Protein AF-A0A847DVQ4-F1 (afdb_monomer_lite)

Radius of gyration: 16.69 Å; chains: 1; bounding box: 35×44×38 Å

Sequence (111 aa):
KFPTMLLGHVGDGNFHAVLLIDPQDPAEVEEAERLNREIVRLALSVDGTCTGEHGIGLHKVDFLEEEAGDDALDLMRRIKRALDPDNILNPGKIFRLDPGTASIDSFAGRS

Secondary structure (DSSP, 8-state):
---EEEEEETTTTEEEEEE---TT-HHHHHHHHHHHHHHHHHHHHTT--S-SSS--TGGGHHHHHHHHHHHHHHHHHHHHHHH-TT--SSTTSSS-SSTTS--GGGSTT--

Foldseek 3Di:
DFDKDKDADVVVPGIDIDTDDDPVDVVSVVVVLVVLVVVQVVLVVVVHHPDDPDACFQSRQVVCCVNQDDVSVVVVLVVCCVVCVVCPPDACGNYHSDVPDDDPPVPPPDD

pLDDT: mean 79.89, std 16.68, range [32.56, 96.75]

Structure (mmCIF, N/CA/C/O backbone):
data_AF-A0A847DVQ4-F1
#
_entry.id   AF-A0A847DVQ4-F1
#
loop_
_atom_site.group_PDB
_atom_site.id
_atom_site.type_symbol
_atom_site.label_atom_id
_atom_site.label_alt_id
_atom_site.label_comp_id
_atom_site.label_asym_id
_atom_site.label_entity_id
_atom_site.label_seq_id
_atom_site.pdbx_PDB_ins_code
_atom_site.Cartn_x
_atom_site.Cartn_y
_atom_site.Cartn_z
_atom_site.occupancy
_atom_site.B_iso_or_equiv
_atom_site.auth_seq_id
_atom_site.auth_comp_id
_atom_site.auth_asym_id
_atom_site.auth_atom_id
_atom_site.pdbx_PDB_model_num
ATOM 1 N N . LYS A 1 1 ? 16.291 5.278 -18.210 1.00 72.12 1 LYS A N 1
ATOM 2 C CA . LYS A 1 1 ? 16.115 3.799 -18.214 1.00 72.12 1 LYS A CA 1
ATOM 3 C C . LYS A 1 1 ? 17.030 3.272 -17.131 1.00 72.12 1 LYS A C 1
ATOM 5 O O . LYS A 1 1 ? 18.237 3.283 -17.340 1.00 72.12 1 LYS A O 1
ATOM 10 N N . PHE A 1 2 ? 16.458 2.866 -16.009 1.00 92.12 2 PHE A N 1
ATOM 11 C CA . PHE A 1 2 ? 17.194 2.415 -14.836 1.00 92.12 2 PHE A CA 1
ATOM 12 C C . PHE A 1 2 ? 17.243 0.879 -14.749 1.00 92.12 2 PHE A C 1
ATOM 14 O O . PHE A 1 2 ? 16.416 0.201 -15.373 1.00 92.12 2 PHE A O 1
ATOM 21 N N . PRO A 1 3 ? 18.205 0.306 -14.006 1.00 93.94 3 PRO A N 1
ATOM 22 C CA . PRO A 1 3 ? 18.256 -1.128 -13.751 1.00 93.94 3 PRO A CA 1
ATOM 23 C C . PRO A 1 3 ? 17.027 -1.623 -12.979 1.00 93.94 3 PRO A C 1
ATOM 25 O O . PRO A 1 3 ? 16.530 -0.963 -12.066 1.00 93.94 3 PRO A O 1
ATOM 28 N N . THR A 1 4 ? 16.564 -2.824 -13.321 1.00 92.25 4 THR A N 1
ATOM 29 C CA . THR A 1 4 ? 15.471 -3.508 -12.620 1.00 92.25 4 THR A CA 1
ATOM 30 C C . THR A 1 4 ? 15.856 -4.955 -12.329 1.00 92.25 4 THR A C 1
ATOM 32 O O . THR A 1 4 ? 16.657 -5.550 -13.053 1.00 92.25 4 THR A O 1
ATOM 35 N N . MET A 1 5 ? 15.310 -5.517 -11.253 1.00 91.94 5 MET A N 1
ATOM 36 C CA . MET A 1 5 ? 15.510 -6.912 -10.862 1.00 91.94 5 MET A CA 1
ATOM 37 C C . MET A 1 5 ? 14.173 -7.525 -10.450 1.00 91.94 5 MET A C 1
ATOM 39 O O . MET A 1 5 ? 13.382 -6.879 -9.769 1.00 91.94 5 MET A O 1
ATOM 43 N N . LEU A 1 6 ? 13.932 -8.774 -10.844 1.00 89.00 6 LEU A N 1
ATOM 44 C CA . LEU A 1 6 ? 12.790 -9.563 -10.393 1.00 89.00 6 LEU A CA 1
ATOM 45 C C . LEU A 1 6 ? 13.320 -10.787 -9.652 1.00 89.00 6 LEU A C 1
ATOM 47 O O . LEU A 1 6 ? 14.085 -11.571 -10.215 1.00 89.00 6 LEU A O 1
ATOM 51 N N . LEU A 1 7 ? 12.919 -10.937 -8.396 1.00 87.81 7 LEU A N 1
ATOM 52 C CA . LEU A 1 7 ? 13.194 -12.113 -7.577 1.00 87.81 7 LEU A CA 1
ATOM 53 C C . LEU A 1 7 ? 11.864 -12.687 -7.108 1.00 87.81 7 LEU A C 1
ATOM 55 O O . LEU A 1 7 ? 10.865 -11.981 -7.089 1.00 87.81 7 LEU A O 1
ATOM 59 N N . GLY A 1 8 ? 11.817 -13.951 -6.723 1.00 83.06 8 GLY A N 1
ATOM 60 C CA . GLY A 1 8 ? 10.582 -14.510 -6.197 1.00 83.06 8 GLY A CA 1
ATOM 61 C C . GLY A 1 8 ? 10.754 -15.913 -5.662 1.00 83.06 8 GLY A C 1
ATOM 62 O O . GLY A 1 8 ? 11.632 -16.664 -6.096 1.00 83.06 8 GLY A O 1
ATOM 63 N N . HIS A 1 9 ? 9.881 -16.263 -4.734 1.00 82.88 9 HIS A N 1
ATOM 64 C CA . HIS A 1 9 ? 9.685 -17.621 -4.273 1.00 82.88 9 HIS A CA 1
ATOM 65 C C . HIS A 1 9 ? 8.685 -18.285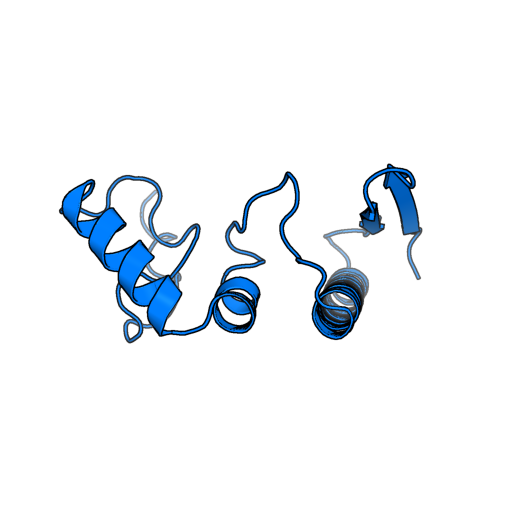 -5.225 1.00 82.88 9 HIS A C 1
ATOM 67 O O . HIS A 1 9 ? 7.474 -18.263 -5.045 1.00 82.88 9 HIS A O 1
ATOM 73 N N . VAL A 1 10 ? 9.198 -18.879 -6.305 1.00 76.19 10 VAL A N 1
ATOM 74 C CA . VAL A 1 10 ? 8.349 -19.455 -7.369 1.00 76.19 10 VAL A CA 1
ATOM 75 C C . VAL A 1 10 ? 7.385 -20.526 -6.832 1.00 76.19 10 VAL A C 1
ATOM 77 O O . VAL A 1 10 ? 6.313 -20.722 -7.395 1.00 76.19 10 VAL A O 1
ATOM 80 N N . GLY A 1 11 ? 7.749 -21.207 -5.740 1.00 75.50 11 GLY A N 1
ATOM 81 C CA . GLY A 1 11 ? 6.953 -22.282 -5.144 1.00 75.50 11 GLY A CA 1
ATOM 82 C C . GLY A 1 11 ? 5.665 -21.840 -4.441 1.00 75.50 11 GLY A C 1
ATOM 83 O O . GLY A 1 11 ? 4.761 -22.661 -4.320 1.00 75.50 11 GLY A O 1
ATOM 84 N N . ASP A 1 12 ? 5.562 -20.584 -4.002 1.00 79.56 12 ASP A N 1
ATOM 85 C CA . ASP A 1 12 ? 4.375 -20.045 -3.318 1.00 79.56 12 ASP A CA 1
ATOM 86 C C . ASP A 1 12 ? 3.738 -18.850 -4.053 1.00 79.56 12 ASP A C 1
ATOM 88 O O . ASP A 1 12 ? 2.734 -18.305 -3.597 1.00 79.56 12 ASP A O 1
ATOM 92 N N . GLY A 1 13 ? 4.272 -18.486 -5.224 1.00 74.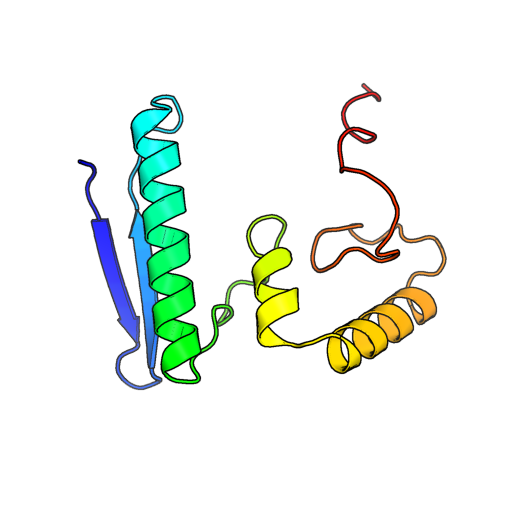75 13 GLY A N 1
ATOM 93 C CA . GLY A 1 13 ? 3.722 -17.435 -6.080 1.00 74.75 13 GLY A CA 1
ATOM 94 C C . GLY A 1 13 ? 4.099 -16.014 -5.659 1.00 74.75 13 GLY A C 1
ATOM 95 O O . GLY A 1 13 ? 3.514 -15.061 -6.173 1.00 74.75 13 GLY A O 1
ATOM 96 N N . ASN A 1 14 ? 5.070 -15.845 -4.756 1.00 79.56 14 ASN A N 1
ATOM 97 C CA . ASN A 1 14 ? 5.503 -14.532 -4.293 1.00 79.56 14 ASN A CA 1
ATOM 98 C C . ASN A 1 14 ? 6.645 -13.958 -5.154 1.00 79.56 14 ASN A C 1
ATOM 100 O O . ASN A 1 14 ? 7.707 -14.570 -5.283 1.00 79.56 14 ASN A O 1
ATOM 104 N N . PHE A 1 15 ? 6.450 -12.761 -5.718 1.00 84.38 15 PHE A N 1
ATOM 105 C CA . PHE A 1 15 ? 7.450 -12.061 -6.530 1.00 84.38 15 PHE A CA 1
ATOM 106 C C . PHE A 1 15 ? 7.754 -10.656 -5.991 1.00 84.38 15 PHE A C 1
ATOM 108 O O . PHE A 1 15 ? 6.863 -9.892 -5.629 1.00 84.38 15 PHE A O 1
ATOM 115 N N . HIS A 1 16 ? 9.032 -10.293 -6.027 1.00 86.75 16 HIS A N 1
ATOM 116 C CA . HIS A 1 16 ? 9.598 -9.008 -5.645 1.00 86.75 16 HIS A CA 1
ATOM 117 C C . HIS A 1 16 ? 10.223 -8.325 -6.867 1.00 86.75 16 HIS A C 1
ATOM 119 O O . HIS A 1 16 ? 11.262 -8.757 -7.375 1.00 86.75 16 HIS A O 1
ATOM 125 N N . ALA A 1 17 ? 9.610 -7.231 -7.319 1.00 89.00 17 ALA A N 1
ATOM 126 C CA . ALA A 1 17 ? 10.179 -6.341 -8.326 1.00 89.00 17 ALA A CA 1
ATOM 127 C C . ALA A 1 17 ? 10.950 -5.198 -7.647 1.00 89.00 17 ALA A C 1
ATOM 129 O O . ALA A 1 17 ? 10.400 -4.479 -6.815 1.00 89.00 17 ALA A O 1
ATOM 130 N N . VAL A 1 18 ? 12.219 -5.021 -8.012 1.00 90.38 18 VAL A N 1
ATOM 131 C CA . VAL A 1 18 ? 13.098 -3.963 -7.499 1.00 90.38 18 VAL A CA 1
ATOM 132 C C . VAL A 1 18 ? 13.443 -3.008 -8.637 1.00 90.38 18 VAL A C 1
ATOM 134 O O . VAL A 1 18 ? 13.992 -3.425 -9.659 1.00 90.38 18 VAL A O 1
ATOM 137 N N . LEU A 1 19 ? 13.135 -1.723 -8.448 1.00 92.31 19 LEU A N 1
ATOM 138 C CA . LEU A 1 19 ? 13.448 -0.634 -9.376 1.00 92.31 19 LEU A CA 1
ATOM 139 C C . LEU A 1 19 ? 14.576 0.211 -8.766 1.00 92.31 19 LEU A C 1
ATOM 141 O O . LEU A 1 19 ? 14.394 0.788 -7.696 1.00 92.31 19 LEU A O 1
ATOM 145 N N . LEU A 1 20 ? 15.750 0.252 -9.405 1.00 94.19 20 LEU A N 1
ATOM 146 C CA . LEU A 1 20 ? 16.914 0.982 -8.889 1.00 94.19 20 LEU A CA 1
ATOM 147 C C . LEU A 1 20 ? 17.008 2.361 -9.545 1.00 94.19 20 LEU A C 1
ATOM 149 O O . LEU A 1 20 ? 17.727 2.516 -10.528 1.00 94.19 20 LEU A O 1
ATOM 153 N N . ILE A 1 21 ? 16.286 3.338 -8.999 1.00 95.19 21 ILE A N 1
ATOM 154 C CA . ILE A 1 21 ? 16.255 4.715 -9.513 1.00 95.19 21 ILE A CA 1
ATOM 155 C C . ILE A 1 21 ? 17.221 5.652 -8.788 1.00 95.19 21 ILE A C 1
ATOM 157 O O . ILE A 1 21 ? 17.533 5.437 -7.613 1.00 95.19 21 ILE A O 1
ATOM 161 N N . ASP A 1 22 ? 17.619 6.732 -9.460 1.00 94.81 22 ASP A N 1
ATOM 162 C CA . ASP A 1 22 ? 18.125 7.930 -8.790 1.00 94.81 22 ASP A CA 1
ATOM 163 C C . ASP A 1 22 ? 16.942 8.759 -8.242 1.00 94.81 22 ASP A C 1
ATOM 165 O O . ASP A 1 22 ? 16.160 9.308 -9.020 1.00 94.81 22 ASP A O 1
ATOM 169 N N . PRO A 1 23 ? 16.782 8.899 -6.910 1.00 91.81 23 PRO A N 1
ATOM 170 C CA . PRO A 1 23 ? 15.690 9.683 -6.331 1.00 91.81 23 PRO A CA 1
ATOM 171 C C . PRO A 1 23 ? 15.812 11.192 -6.593 1.00 91.81 23 PRO A C 1
ATOM 173 O O . PRO A 1 23 ? 14.884 11.933 -6.273 1.00 91.81 23 PRO A O 1
ATOM 176 N N . GLN A 1 24 ? 16.952 11.672 -7.101 1.00 96.25 24 GLN A N 1
ATOM 177 C CA . GLN A 1 24 ? 17.145 13.069 -7.490 1.00 96.25 24 GLN A CA 1
ATOM 178 C C . GLN A 1 24 ? 16.801 13.335 -8.961 1.00 96.25 24 GLN A C 1
ATOM 180 O O . GLN A 1 24 ? 16.808 14.497 -9.365 1.00 96.25 24 GLN A O 1
ATOM 185 N N . ASP A 1 25 ? 16.478 12.303 -9.749 1.00 96.75 25 ASP A N 1
ATOM 186 C CA . ASP A 1 25 ? 16.001 12.442 -11.125 1.00 96.75 25 ASP A CA 1
ATOM 187 C C . ASP A 1 25 ? 14.463 12.310 -11.169 1.00 96.75 25 ASP A C 1
ATOM 189 O O . ASP A 1 25 ? 13.926 11.202 -11.054 1.00 96.75 25 ASP A O 1
ATOM 193 N N . PRO A 1 26 ? 13.716 13.417 -11.364 1.00 94.56 26 PRO A N 1
ATOM 194 C CA . PRO A 1 26 ? 12.255 13.381 -11.407 1.00 94.56 26 PRO A CA 1
ATOM 195 C C . PRO A 1 26 ? 11.691 12.472 -12.505 1.00 94.56 26 PRO A C 1
ATOM 197 O O . PRO A 1 26 ? 10.608 11.916 -12.330 1.00 94.56 26 PRO A O 1
ATOM 200 N N . ALA A 1 27 ? 12.408 12.302 -13.621 1.00 96.12 27 ALA A N 1
ATOM 201 C CA . ALA A 1 27 ? 11.950 11.461 -14.720 1.00 96.12 27 ALA A CA 1
ATOM 202 C C . ALA A 1 27 ? 12.054 9.969 -14.371 1.00 96.12 27 ALA A C 1
ATOM 204 O O . ALA A 1 27 ? 11.194 9.181 -14.768 1.00 96.12 27 ALA A O 1
ATOM 205 N N . GLU A 1 28 ? 13.077 9.567 -13.609 1.00 96.25 28 GLU A N 1
ATOM 206 C CA . GLU A 1 28 ? 13.179 8.187 -13.125 1.00 96.25 28 GLU A CA 1
ATOM 207 C C . GLU A 1 28 ? 12.132 7.880 -12.055 1.00 96.25 28 GLU A C 1
ATOM 209 O O . GLU A 1 28 ? 11.539 6.802 -12.084 1.00 96.25 28 GLU A O 1
ATOM 214 N N . VAL A 1 29 ? 11.850 8.837 -11.164 1.00 94.50 29 VAL A N 1
ATOM 215 C CA . VAL A 1 29 ? 10.779 8.716 -10.163 1.00 94.50 29 VAL A CA 1
ATOM 216 C C . VAL A 1 29 ? 9.416 8.541 -10.836 1.00 94.50 29 VAL A C 1
ATOM 218 O O . VAL A 1 29 ? 8.685 7.607 -10.505 1.00 94.50 29 VAL A O 1
ATOM 221 N N . GLU A 1 30 ? 9.076 9.392 -11.807 1.00 94.12 30 GLU A N 1
ATOM 222 C CA . GLU A 1 30 ? 7.795 9.308 -12.520 1.00 94.12 30 GLU A CA 1
ATOM 223 C C . GLU A 1 30 ? 7.634 7.968 -13.254 1.00 94.12 30 GLU A C 1
ATOM 225 O O . GLU A 1 30 ? 6.579 7.328 -13.183 1.00 94.12 30 GLU A O 1
ATOM 230 N N . GLU A 1 31 ? 8.695 7.505 -13.915 1.00 94.62 31 GLU A N 1
ATOM 231 C CA . GLU A 1 31 ? 8.680 6.236 -14.636 1.00 94.62 31 GLU A CA 1
ATOM 232 C C . GLU A 1 31 ? 8.610 5.027 -13.689 1.00 94.62 31 GLU A C 1
ATOM 234 O O . GLU A 1 31 ? 7.900 4.060 -13.976 1.00 94.62 31 GLU A O 1
ATOM 239 N N . ALA A 1 32 ? 9.280 5.074 -12.533 1.00 92.75 32 ALA A N 1
ATOM 240 C CA . ALA A 1 32 ? 9.165 4.031 -11.517 1.00 92.75 32 ALA A CA 1
ATOM 241 C C . ALA A 1 32 ? 7.756 3.954 -10.922 1.00 92.75 32 ALA A C 1
ATOM 243 O O . ALA A 1 32 ? 7.216 2.858 -10.777 1.00 92.75 32 ALA A O 1
ATOM 244 N N . GLU A 1 33 ? 7.123 5.095 -10.654 1.00 90.25 33 GLU A N 1
ATOM 245 C CA . GLU A 1 33 ? 5.731 5.161 -10.202 1.00 90.25 33 GLU A CA 1
ATOM 246 C C . GLU A 1 33 ? 4.757 4.612 -11.259 1.00 90.25 33 GLU A C 1
ATOM 248 O O . GLU A 1 33 ? 3.807 3.891 -10.936 1.00 90.25 33 GLU A O 1
ATOM 253 N N . ARG A 1 34 ? 5.000 4.901 -12.547 1.00 94.56 34 ARG A N 1
ATOM 254 C CA . ARG A 1 34 ? 4.218 4.337 -13.658 1.00 94.56 34 ARG A CA 1
ATOM 255 C C . ARG A 1 34 ? 4.346 2.813 -13.718 1.00 94.56 34 ARG A C 1
ATOM 257 O O . ARG A 1 34 ? 3.323 2.131 -13.779 1.00 94.56 34 ARG A O 1
ATOM 264 N N . LEU A 1 35 ? 5.571 2.288 -13.666 1.00 92.19 35 LEU A N 1
ATOM 265 C CA . LEU A 1 35 ? 5.836 0.846 -13.677 1.00 92.19 35 LEU A CA 1
ATOM 266 C C . LEU A 1 35 ? 5.250 0.146 -12.446 1.00 92.19 35 LEU A C 1
ATOM 268 O O . LEU A 1 35 ? 4.646 -0.914 -12.583 1.00 92.19 35 LEU A O 1
ATOM 272 N N . ASN A 1 36 ? 5.363 0.750 -11.261 1.00 89.06 36 ASN A N 1
ATOM 273 C CA . ASN A 1 36 ? 4.772 0.225 -10.031 1.00 89.06 36 ASN A CA 1
ATOM 274 C C . ASN A 1 36 ? 3.249 0.048 -10.172 1.00 89.06 36 ASN A C 1
ATOM 276 O O . ASN A 1 36 ? 2.724 -1.027 -9.884 1.00 89.06 36 ASN A O 1
ATOM 280 N N . ARG A 1 37 ? 2.543 1.057 -10.707 1.00 88.38 37 ARG A N 1
ATOM 281 C CA . ARG A 1 37 ? 1.098 0.957 -10.989 1.00 88.38 37 ARG A CA 1
ATOM 282 C C . ARG A 1 37 ? 0.762 -0.175 -11.960 1.00 88.38 37 ARG A C 1
ATOM 284 O O . ARG A 1 37 ? -0.244 -0.854 -11.772 1.00 88.38 37 ARG A O 1
ATOM 291 N N . GLU A 1 38 ? 1.567 -0.382 -12.998 1.00 91.50 38 GLU A N 1
ATOM 292 C CA . GLU A 1 38 ? 1.342 -1.461 -13.969 1.00 91.50 38 GLU A CA 1
ATOM 293 C C . GLU A 1 38 ? 1.555 -2.848 -13.361 1.00 91.50 38 GLU A C 1
ATOM 295 O O . GLU A 1 38 ? 0.744 -3.742 -13.599 1.00 91.50 38 GLU A O 1
ATOM 300 N N . ILE A 1 39 ? 2.588 -3.014 -12.531 1.00 89.38 39 ILE A N 1
ATOM 301 C CA . ILE A 1 39 ? 2.867 -4.273 -11.828 1.00 89.38 39 ILE A CA 1
ATOM 302 C C . ILE A 1 39 ? 1.724 -4.617 -10.867 1.00 89.38 39 ILE A C 1
ATOM 304 O O . ILE A 1 39 ? 1.251 -5.753 -10.864 1.00 89.38 39 ILE A O 1
ATOM 308 N N . VAL A 1 40 ? 1.243 -3.641 -10.091 1.00 86.19 40 VAL A N 1
ATOM 309 C CA . VAL A 1 40 ? 0.120 -3.848 -9.164 1.00 86.19 40 VAL A CA 1
ATOM 310 C C . VAL A 1 40 ? -1.155 -4.219 -9.918 1.00 86.19 40 VAL A C 1
ATOM 312 O O . VAL A 1 40 ? -1.795 -5.210 -9.579 1.00 86.19 40 VAL A O 1
ATOM 315 N N . ARG A 1 41 ? -1.501 -3.490 -10.986 1.00 86.38 41 ARG A N 1
ATOM 316 C CA . ARG A 1 41 ? -2.682 -3.808 -11.808 1.00 86.38 41 ARG A CA 1
ATOM 317 C C . ARG A 1 41 ? -2.599 -5.192 -12.438 1.00 86.38 41 ARG A C 1
ATOM 319 O O . ARG A 1 41 ? -3.613 -5.880 -12.512 1.00 86.38 41 ARG A O 1
ATOM 326 N N . LEU A 1 42 ? -1.409 -5.605 -12.875 1.00 89.06 42 LEU A N 1
ATOM 327 C CA . LEU A 1 42 ? -1.195 -6.950 -13.393 1.00 89.06 42 LEU A CA 1
ATOM 328 C C . LEU A 1 42 ? -1.471 -7.996 -12.309 1.00 89.06 42 LEU A C 1
ATOM 330 O O . LEU A 1 42 ? -2.237 -8.920 -12.566 1.00 89.06 42 LEU A O 1
ATOM 334 N N . ALA A 1 43 ? -0.907 -7.828 -11.109 1.00 86.31 43 ALA A N 1
ATOM 335 C CA . ALA A 1 43 ? -1.145 -8.736 -9.988 1.00 86.31 43 ALA A CA 1
ATOM 336 C C . ALA A 1 43 ? -2.642 -8.854 -9.657 1.00 86.31 43 ALA A C 1
ATOM 338 O O . ALA A 1 43 ? -3.162 -9.964 -9.599 1.00 86.31 43 ALA A O 1
ATOM 339 N N . LEU A 1 44 ? -3.348 -7.724 -9.547 1.00 82.00 44 LEU A N 1
ATOM 340 C CA . LEU A 1 44 ? -4.788 -7.703 -9.267 1.00 82.00 44 LEU A CA 1
ATOM 341 C C . LEU A 1 44 ? -5.619 -8.368 -10.379 1.00 82.00 44 LEU A C 1
ATOM 343 O O . LEU A 1 44 ? -6.596 -9.050 -10.092 1.00 82.00 44 LEU A O 1
ATOM 347 N N . SER A 1 45 ? -5.227 -8.228 -11.652 1.00 87.44 45 SER A N 1
ATOM 348 C CA . SER A 1 45 ? -5.956 -8.834 -12.784 1.00 87.44 45 SER A CA 1
ATOM 349 C C . SER A 1 45 ? -5.899 -10.363 -12.838 1.00 87.44 45 SER A C 1
ATOM 351 O O . SER A 1 45 ? -6.632 -10.974 -13.615 1.00 87.44 45 SER A O 1
ATOM 353 N N . VAL A 1 46 ? -5.026 -10.974 -12.035 1.00 87.56 46 VAL A N 1
ATOM 354 C CA . VAL A 1 46 ? -4.890 -12.429 -11.899 1.00 87.56 46 VAL A CA 1
ATOM 355 C C . VAL A 1 46 ? -5.228 -12.904 -10.481 1.00 87.56 46 VAL A C 1
ATOM 357 O O . VAL A 1 46 ? -4.723 -13.938 -10.053 1.00 87.56 46 VAL A O 1
ATOM 360 N N . ASP A 1 47 ? -6.052 -12.138 -9.753 1.00 81.81 47 ASP A N 1
ATOM 361 C CA . ASP A 1 47 ? -6.446 -12.381 -8.354 1.00 81.81 47 ASP A CA 1
ATOM 362 C C . ASP A 1 47 ? -5.252 -12.493 -7.377 1.00 81.81 47 ASP A C 1
ATOM 364 O O . ASP A 1 47 ? -5.342 -13.098 -6.306 1.00 81.81 47 ASP A O 1
ATOM 368 N N . GLY A 1 48 ? -4.105 -11.914 -7.743 1.00 80.44 48 GLY A N 1
ATOM 369 C CA . GLY A 1 48 ? -2.958 -11.726 -6.862 1.00 80.44 48 GLY A CA 1
ATOM 370 C C . GLY A 1 48 ? -3.114 -10.476 -5.996 1.00 80.44 48 GLY A C 1
ATOM 371 O O . GLY A 1 48 ? -3.943 -9.612 -6.259 1.00 80.44 48 GLY A O 1
ATOM 372 N N . THR A 1 49 ? -2.277 -10.348 -4.969 1.00 72.62 49 THR A N 1
ATOM 373 C CA . THR A 1 49 ? -2.311 -9.212 -4.034 1.00 72.62 49 THR A CA 1
ATOM 374 C C . THR A 1 49 ? -1.084 -8.319 -4.200 1.00 72.62 49 THR A C 1
ATOM 376 O O . THR A 1 49 ? 0.021 -8.798 -4.471 1.00 72.62 49 THR A O 1
ATOM 379 N N . CYS A 1 50 ? -1.245 -7.007 -3.992 1.00 69.38 50 CYS A N 1
ATOM 380 C CA . CYS A 1 50 ? -0.105 -6.089 -3.891 1.00 69.38 50 CYS A CA 1
ATOM 381 C C . CYS A 1 50 ? 0.599 -6.175 -2.520 1.00 69.38 50 CYS A C 1
ATOM 383 O O . CYS A 1 50 ? 1.648 -5.547 -2.296 1.00 69.38 50 CYS A O 1
ATOM 385 N N . THR A 1 51 ? 0.025 -6.955 -1.600 1.00 62.06 51 THR A N 1
ATOM 386 C CA . THR A 1 51 ? 0.481 -7.136 -0.226 1.00 62.06 51 THR A CA 1
ATOM 387 C C . THR A 1 51 ? 0.748 -8.596 0.097 1.00 62.06 51 THR A C 1
ATOM 389 O O . THR A 1 51 ? -0.132 -9.348 0.485 1.00 62.06 51 THR A O 1
ATOM 392 N N . GLY A 1 52 ? 2.010 -8.996 -0.056 1.00 58.91 52 GLY A N 1
ATOM 393 C CA . GLY A 1 52 ? 2.533 -10.212 0.566 1.00 58.91 52 GLY A CA 1
ATOM 394 C C . GLY A 1 52 ? 3.011 -9.919 1.992 1.00 58.91 52 GLY A C 1
ATOM 395 O O . GLY A 1 52 ? 2.229 -9.603 2.880 1.00 58.91 52 GLY A O 1
ATOM 396 N N . GLU A 1 53 ? 4.329 -9.962 2.201 1.00 51.00 53 GLU A N 1
ATOM 397 C CA . GLU A 1 53 ? 4.975 -9.774 3.517 1.00 51.00 53 GLU A CA 1
ATOM 398 C C . GLU A 1 53 ? 5.205 -8.301 3.900 1.00 51.00 53 GLU A C 1
ATOM 400 O O . GLU A 1 53 ? 5.488 -7.967 5.053 1.00 51.00 53 GLU A O 1
ATOM 405 N N . HIS A 1 54 ? 5.081 -7.396 2.929 1.00 56.25 54 HIS A N 1
ATOM 406 C CA . HIS A 1 54 ? 5.277 -5.965 3.119 1.00 56.25 54 HIS A CA 1
ATOM 407 C C . HIS A 1 54 ? 3.920 -5.263 3.146 1.00 56.25 54 HIS A C 1
ATOM 409 O O . HIS A 1 54 ? 3.218 -5.221 2.133 1.00 56.25 54 HIS A O 1
ATOM 415 N N . GLY A 1 55 ? 3.566 -4.721 4.316 1.00 57.56 55 GLY A N 1
ATOM 416 C CA . GLY A 1 55 ? 2.304 -4.018 4.543 1.00 57.56 55 GLY A CA 1
ATOM 417 C C . GLY A 1 55 ? 2.085 -2.806 3.626 1.00 57.56 55 GLY A C 1
ATOM 418 O O . GLY A 1 55 ? 2.962 -2.390 2.872 1.00 57.56 55 GLY A O 1
ATOM 419 N N . ILE A 1 56 ? 0.892 -2.224 3.728 1.00 68.75 56 ILE A N 1
ATOM 420 C CA . ILE A 1 56 ? 0.376 -1.173 2.839 1.00 68.75 56 ILE A CA 1
ATOM 421 C C . ILE A 1 56 ? 1.272 0.077 2.841 1.00 68.75 56 ILE A C 1
ATOM 423 O O . ILE A 1 56 ? 1.794 0.493 1.807 1.00 68.75 56 ILE A O 1
ATOM 427 N N . GLY A 1 57 ? 1.528 0.655 4.018 1.00 67.75 57 GLY A N 1
ATOM 428 C CA . GLY A 1 57 ? 2.277 1.908 4.118 1.00 67.75 57 GLY A CA 1
ATOM 429 C C . GLY A 1 57 ? 1.601 3.064 3.365 1.00 67.75 57 GLY A C 1
ATOM 430 O O . GLY A 1 57 ? 0.497 2.933 2.859 1.00 67.75 57 GLY A O 1
ATOM 431 N N . LEU A 1 58 ? 2.268 4.220 3.268 1.00 65.88 58 LEU A N 1
ATOM 432 C CA . LEU A 1 58 ? 1.661 5.409 2.641 1.00 65.88 58 LEU A CA 1
ATOM 433 C C . LEU A 1 58 ? 1.459 5.243 1.128 1.00 65.88 58 LEU A C 1
ATOM 435 O O . LEU A 1 58 ? 0.496 5.761 0.580 1.00 65.88 58 LEU A O 1
ATOM 439 N N . HIS A 1 59 ? 2.351 4.505 0.466 1.00 64.81 59 HIS A N 1
ATOM 440 C CA . HIS A 1 59 ? 2.379 4.392 -0.994 1.00 64.81 59 HIS A CA 1
ATOM 441 C C . HIS A 1 59 ? 1.389 3.368 -1.560 1.00 64.81 59 HIS A C 1
ATOM 443 O O . HIS A 1 59 ? 1.233 3.307 -2.776 1.00 64.81 59 HIS A O 1
ATOM 449 N N . LYS A 1 60 ? 0.736 2.553 -0.715 1.00 65.69 60 LYS A N 1
ATOM 450 C CA . LYS A 1 60 ? -0.248 1.559 -1.172 1.00 65.69 60 LYS A CA 1
ATOM 451 C C . LYS A 1 60 ? -1.654 1.762 -0.616 1.00 65.69 60 LYS A C 1
ATOM 453 O O . LYS A 1 60 ? -2.503 0.911 -0.851 1.00 65.69 60 LYS A O 1
ATOM 458 N N . VAL A 1 61 ? -1.910 2.858 0.105 1.00 75.62 61 VAL A N 1
ATOM 459 C CA . VAL A 1 61 ? -3.238 3.124 0.691 1.00 75.62 61 VAL A CA 1
ATOM 460 C C . VAL A 1 61 ? -4.324 3.095 -0.380 1.00 75.62 61 VAL A C 1
ATOM 462 O O . VAL A 1 61 ? -5.338 2.436 -0.191 1.00 75.62 61 VAL A O 1
ATOM 465 N N . ASP A 1 62 ? -4.080 3.736 -1.521 1.00 74.25 62 ASP A N 1
ATOM 466 C CA . ASP A 1 62 ? -5.076 3.798 -2.591 1.00 74.25 62 ASP A CA 1
ATOM 467 C C . ASP A 1 62 ? -5.269 2.416 -3.269 1.00 74.25 62 ASP A C 1
ATOM 469 O O . ASP A 1 62 ? -6.380 2.069 -3.653 1.00 74.25 62 ASP A O 1
ATOM 473 N N . PHE A 1 63 ? -4.236 1.559 -3.321 1.00 73.75 63 PHE A N 1
ATOM 474 C CA . PHE A 1 63 ? -4.385 0.173 -3.801 1.00 73.75 63 PHE A CA 1
ATOM 475 C C . PHE A 1 63 ? -5.157 -0.715 -2.820 1.00 73.75 63 PHE A C 1
ATOM 477 O O . PHE A 1 63 ? -5.862 -1.619 -3.254 1.00 73.75 63 PHE A O 1
ATOM 484 N N . LEU A 1 64 ? -5.061 -0.459 -1.509 1.00 78.44 64 LEU A N 1
ATOM 485 C CA . LEU A 1 64 ? -5.885 -1.155 -0.516 1.00 78.44 64 LEU A CA 1
ATOM 486 C C . LEU A 1 64 ? -7.370 -0.851 -0.717 1.00 78.44 64 LEU A C 1
ATOM 488 O O . LEU A 1 64 ? -8.200 -1.737 -0.544 1.00 78.44 64 LEU A O 1
ATOM 492 N N . GLU A 1 65 ? -7.694 0.404 -1.039 1.00 79.25 65 GLU A N 1
ATOM 493 C CA . GLU A 1 65 ? -9.065 0.830 -1.333 1.00 79.25 65 GLU A CA 1
ATOM 494 C C . GLU A 1 65 ? -9.622 0.084 -2.552 1.00 79.25 65 GLU A C 1
ATOM 496 O O . GLU A 1 65 ? -10.745 -0.417 -2.492 1.00 79.25 65 GLU A O 1
ATOM 501 N N . GLU A 1 66 ? -8.809 -0.097 -3.595 1.00 77.00 66 GLU A N 1
ATOM 502 C CA . GLU A 1 66 ? -9.171 -0.898 -4.772 1.00 77.00 66 GLU A CA 1
ATOM 503 C C . GLU A 1 66 ? -9.287 -2.408 -4.472 1.00 77.00 66 GLU A C 1
ATOM 505 O O . GLU A 1 66 ? -10.205 -3.057 -4.971 1.00 77.00 66 GLU A O 1
ATOM 510 N N . GLU A 1 67 ? -8.383 -2.976 -3.665 1.00 78.44 67 GLU A N 1
ATOM 511 C CA . GLU A 1 67 ? -8.305 -4.422 -3.386 1.00 78.44 67 GLU A CA 1
ATOM 512 C C . GLU A 1 67 ? -9.351 -4.898 -2.364 1.00 78.44 67 GLU A C 1
ATOM 514 O O . GLU A 1 67 ? -10.022 -5.908 -2.574 1.00 78.44 67 GLU A O 1
ATOM 519 N N . ALA A 1 68 ? -9.487 -4.194 -1.238 1.00 81.69 68 ALA A N 1
ATOM 520 C CA . ALA A 1 68 ? -10.328 -4.626 -0.122 1.00 81.69 68 ALA A CA 1
ATOM 521 C C . ALA A 1 68 ? -11.795 -4.189 -0.273 1.00 81.69 68 ALA A C 1
ATOM 523 O O . ALA A 1 68 ? 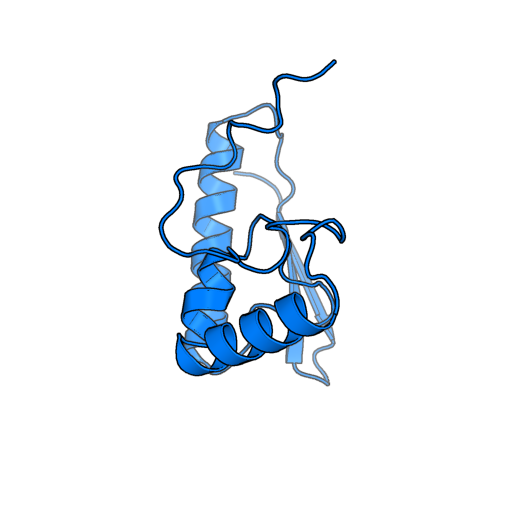-12.692 -4.831 0.280 1.00 81.69 68 ALA A O 1
ATOM 524 N N . GLY A 1 69 ? -12.041 -3.100 -1.006 1.00 83.56 69 GLY A N 1
ATOM 525 C CA . GLY A 1 69 ? -13.357 -2.488 -1.133 1.00 83.56 69 GLY A CA 1
ATOM 526 C C . GLY A 1 69 ? -13.859 -1.813 0.150 1.00 83.56 69 GLY A C 1
ATOM 527 O O . GLY A 1 69 ? -13.303 -1.954 1.247 1.00 83.56 69 GLY A O 1
ATOM 528 N N . ASP A 1 70 ? -14.952 -1.064 0.003 1.00 86.56 70 ASP A N 1
ATOM 529 C CA . ASP A 1 70 ? -15.466 -0.177 1.053 1.00 86.56 70 ASP A CA 1
ATOM 530 C C . ASP A 1 70 ? -15.907 -0.926 2.318 1.00 86.56 70 ASP A C 1
ATOM 532 O O . ASP A 1 70 ? -15.582 -0.502 3.428 1.00 86.56 70 ASP A O 1
ATOM 536 N N . ASP A 1 71 ? -16.589 -2.067 2.175 1.00 87.69 71 ASP A N 1
ATOM 537 C CA . ASP A 1 71 ? -17.122 -2.831 3.311 1.00 87.69 71 ASP A CA 1
ATOM 538 C C . ASP A 1 71 ? -16.010 -3.366 4.228 1.00 87.69 71 ASP A C 1
ATOM 540 O O . ASP A 1 71 ? -16.103 -3.290 5.461 1.00 87.69 71 ASP A O 1
ATOM 544 N N . ALA A 1 72 ? -14.933 -3.895 3.638 1.00 89.38 72 ALA A N 1
ATOM 545 C CA . ALA A 1 72 ? -13.800 -4.408 4.398 1.00 89.38 72 ALA A CA 1
ATOM 546 C C . ALA A 1 72 ? -13.044 -3.266 5.086 1.00 89.38 72 ALA A C 1
ATOM 548 O O . ALA A 1 72 ? -12.684 -3.377 6.262 1.00 89.38 72 ALA A O 1
ATOM 549 N N . LEU A 1 73 ? -12.845 -2.146 4.387 1.00 89.31 73 LEU A N 1
ATOM 550 C CA . LEU A 1 73 ? -12.214 -0.962 4.961 1.00 89.31 73 LEU A CA 1
ATOM 551 C C . LEU A 1 73 ? -13.013 -0.381 6.121 1.00 89.31 73 LEU A C 1
ATOM 553 O O . LEU A 1 73 ? -12.433 -0.011 7.143 1.00 89.31 73 LEU A O 1
ATOM 557 N N . ASP A 1 74 ? -14.336 -0.348 6.018 1.00 90.69 74 ASP A N 1
ATOM 558 C CA . ASP A 1 74 ? -15.194 0.119 7.099 1.00 90.69 74 ASP A CA 1
ATOM 559 C C . ASP A 1 74 ? -15.092 -0.761 8.344 1.00 90.69 74 ASP A C 1
ATOM 561 O O . ASP A 1 74 ? -15.035 -0.247 9.468 1.00 90.69 74 ASP A O 1
ATOM 565 N N . LEU A 1 75 ? -14.988 -2.081 8.172 1.00 92.81 75 LEU A N 1
ATOM 566 C CA . LEU A 1 75 ? -14.709 -2.987 9.282 1.00 92.81 75 LEU A CA 1
ATOM 567 C C . LEU A 1 75 ? -13.344 -2.687 9.921 1.00 92.81 75 LEU A C 1
ATOM 569 O O . LEU A 1 75 ? -13.256 -2.561 11.146 1.00 92.81 75 LEU A O 1
ATOM 573 N N . MET A 1 76 ? -12.292 -2.514 9.115 1.00 92.69 76 MET A N 1
ATOM 574 C CA . MET A 1 76 ? -10.955 -2.182 9.621 1.00 92.69 76 MET A CA 1
ATOM 575 C C . MET A 1 76 ? -10.945 -0.849 10.387 1.00 92.69 76 MET A C 1
ATOM 577 O O . MET A 1 76 ? -10.367 -0.766 11.474 1.00 92.69 76 MET A O 1
ATOM 581 N N . ARG A 1 77 ? -11.642 0.180 9.884 1.00 92.50 77 ARG A N 1
ATOM 582 C CA . ARG A 1 77 ? -11.802 1.481 10.558 1.00 92.50 77 ARG A CA 1
ATOM 583 C C . ARG A 1 77 ? -12.529 1.343 11.897 1.00 92.50 77 ARG A C 1
ATOM 585 O O . ARG A 1 77 ? -12.114 1.958 12.880 1.00 92.50 77 ARG A O 1
ATOM 592 N N . ARG A 1 78 ? -13.584 0.522 11.974 1.00 94.06 78 ARG A N 1
ATOM 593 C CA . ARG A 1 78 ? -14.310 0.254 13.233 1.00 94.06 78 ARG A CA 1
ATOM 594 C C . ARG A 1 78 ? -13.411 -0.410 14.271 1.00 94.06 78 ARG A C 1
ATOM 596 O O . ARG A 1 78 ? -13.400 0.025 15.420 1.00 94.06 78 ARG A O 1
ATOM 603 N N . ILE A 1 79 ? -12.623 -1.405 13.863 1.00 95.12 79 ILE A N 1
ATOM 604 C CA . ILE A 1 79 ? -11.643 -2.063 14.741 1.00 95.12 79 ILE A CA 1
ATOM 605 C C . ILE A 1 79 ? -10.596 -1.050 15.220 1.00 95.12 79 ILE A C 1
ATOM 607 O O . ILE A 1 79 ? -10.326 -0.963 16.417 1.00 95.12 79 ILE A O 1
ATOM 611 N N . LYS A 1 80 ? -10.052 -0.233 14.308 1.00 93.19 80 LYS A N 1
ATOM 612 C CA . LYS A 1 80 ? -9.079 0.816 14.635 1.00 93.19 80 LYS A CA 1
ATOM 613 C C . LYS A 1 80 ? -9.624 1.794 15.678 1.00 93.19 80 LYS A C 1
ATOM 615 O O . LYS A 1 80 ? -8.943 2.033 16.666 1.00 93.19 80 LYS A O 1
ATOM 620 N N . ARG A 1 81 ? -10.848 2.303 15.505 1.00 93.38 81 ARG A N 1
ATOM 621 C CA . ARG A 1 81 ? -11.484 3.222 16.470 1.00 93.38 81 ARG A CA 1
ATOM 622 C C . ARG A 1 81 ? -11.741 2.577 17.830 1.00 93.38 81 ARG A C 1
ATOM 624 O O . ARG A 1 81 ? -11.646 3.255 18.844 1.00 93.38 81 ARG A O 1
ATOM 631 N N . ALA A 1 82 ? -12.065 1.285 17.860 1.00 95.12 82 ALA A N 1
ATOM 632 C CA . ALA A 1 82 ? -12.285 0.570 19.114 1.00 95.12 82 ALA A CA 1
ATOM 633 C C . ALA A 1 82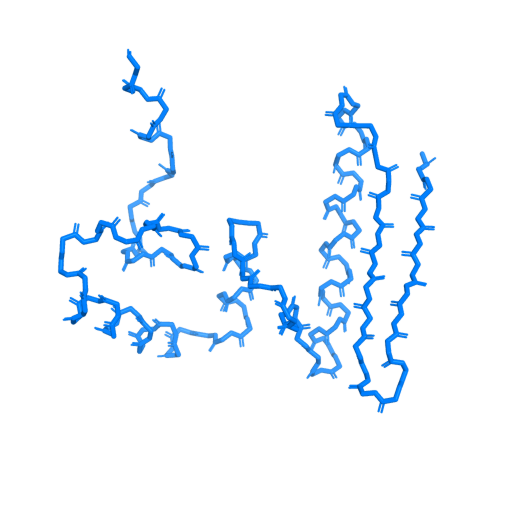 ? -10.993 0.412 19.936 1.00 95.12 82 ALA A C 1
ATOM 635 O O . ALA A 1 82 ? -11.048 0.419 21.163 1.00 95.12 82 ALA A O 1
ATOM 636 N N . LEU A 1 83 ? -9.844 0.268 19.267 1.00 94.62 83 LEU A N 1
ATOM 637 C CA . LEU A 1 83 ? -8.544 0.042 19.909 1.00 94.62 83 LEU A CA 1
ATOM 638 C C . LEU A 1 83 ? -7.718 1.320 20.104 1.00 94.62 83 LEU A C 1
ATOM 640 O O . LEU A 1 83 ? -6.881 1.371 20.999 1.00 94.62 83 LEU A O 1
ATOM 644 N N . ASP A 1 84 ? -7.935 2.333 19.270 1.00 94.31 84 ASP A N 1
ATOM 645 C CA . ASP A 1 84 ? -7.210 3.604 19.278 1.00 94.31 84 ASP A CA 1
ATOM 646 C C . ASP A 1 84 ? -8.184 4.782 19.080 1.00 94.31 84 ASP A C 1
ATOM 648 O O . ASP A 1 84 ? -8.221 5.380 17.998 1.00 94.31 84 ASP A O 1
ATOM 652 N N . PRO A 1 85 ? -9.013 5.100 20.097 1.00 92.38 85 PRO A N 1
ATOM 653 C CA . PRO A 1 85 ? -10.022 6.157 20.003 1.00 92.38 85 PRO A CA 1
ATOM 654 C C . PRO A 1 85 ? -9.427 7.542 19.722 1.00 92.38 85 PRO A C 1
ATOM 656 O O . PRO A 1 85 ? -10.055 8.348 19.040 1.00 92.38 85 PRO A O 1
ATOM 659 N N . ASP A 1 86 ? -8.207 7.789 20.208 1.00 92.62 86 ASP A N 1
ATOM 660 C CA . ASP A 1 86 ? -7.483 9.056 20.045 1.00 92.62 86 ASP A CA 1
ATOM 661 C C . ASP A 1 86 ? -6.635 9.102 18.758 1.00 92.62 86 ASP A C 1
ATOM 663 O O . ASP A 1 86 ? -6.000 10.116 18.467 1.00 92.62 86 ASP A O 1
ATOM 667 N N . ASN A 1 87 ? -6.630 8.020 17.969 1.00 90.75 87 ASN A N 1
ATOM 668 C CA . ASN A 1 87 ? -5.913 7.892 16.697 1.00 90.75 87 ASN A CA 1
ATOM 669 C C . ASN A 1 87 ? -4.397 8.195 16.787 1.00 90.75 87 ASN A C 1
ATOM 671 O O . ASN A 1 87 ? -3.815 8.814 15.892 1.00 90.75 87 ASN A O 1
ATOM 675 N N . ILE A 1 88 ? -3.741 7.762 17.866 1.00 93.44 88 ILE A N 1
ATOM 676 C CA . ILE A 1 88 ? -2.311 8.019 18.115 1.00 93.44 88 ILE A CA 1
ATOM 677 C C . ILE A 1 88 ? -1.389 6.942 17.529 1.00 93.44 88 ILE A C 1
ATOM 679 O O . ILE A 1 88 ? -0.195 7.175 17.328 1.00 93.44 88 ILE A O 1
ATOM 683 N N . LEU A 1 89 ? -1.914 5.753 17.225 1.00 89.00 89 LEU A N 1
ATOM 684 C CA . LEU A 1 89 ? -1.123 4.636 16.715 1.00 89.00 89 LEU A CA 1
ATOM 685 C C . LEU A 1 89 ? -0.980 4.735 15.188 1.00 89.00 89 LEU A C 1
ATOM 687 O O . LEU A 1 89 ? -1.708 4.084 14.436 1.00 89.00 89 LEU A O 1
ATOM 691 N N . ASN A 1 90 ? -0.001 5.527 14.744 1.00 87.44 90 ASN A N 1
ATOM 692 C CA . ASN A 1 90 ? 0.451 5.639 13.349 1.00 87.44 90 ASN A CA 1
ATOM 693 C C . ASN A 1 90 ? -0.671 6.016 12.348 1.00 87.44 90 ASN A C 1
ATOM 695 O O . ASN A 1 90 ? -1.036 5.213 11.477 1.00 87.44 90 ASN A O 1
ATOM 699 N N . PRO A 1 91 ? -1.255 7.222 12.488 1.00 88.12 91 PRO A N 1
ATOM 700 C CA . PRO A 1 91 ? -2.413 7.653 11.710 1.00 88.12 91 PRO A CA 1
ATOM 701 C C . PRO A 1 91 ? -2.116 7.711 10.205 1.00 88.12 91 PRO A C 1
ATOM 703 O O . PRO A 1 91 ? -1.049 8.144 9.776 1.00 88.12 91 PRO A O 1
ATOM 706 N N . GLY A 1 92 ? -3.079 7.271 9.389 1.00 84.50 92 GLY A N 1
ATOM 707 C CA . GLY A 1 92 ? -3.013 7.355 7.924 1.00 84.50 92 GLY A CA 1
ATOM 708 C C . GLY A 1 92 ? -2.081 6.347 7.243 1.00 84.50 92 GLY A C 1
ATOM 709 O O . GLY A 1 92 ? -1.982 6.349 6.020 1.00 84.50 92 GLY A O 1
ATOM 710 N N . LYS A 1 93 ? -1.410 5.465 7.996 1.00 82.50 93 LYS A N 1
ATOM 711 C CA . LYS A 1 93 ? -0.414 4.543 7.426 1.00 82.50 93 LYS A CA 1
ATOM 712 C C . LYS A 1 93 ? -1.000 3.371 6.634 1.00 82.50 93 LYS A C 1
ATOM 714 O O . LYS A 1 93 ? -0.282 2.791 5.828 1.00 82.50 93 LYS A O 1
ATOM 719 N N . ILE A 1 94 ? -2.246 2.988 6.910 1.00 80.25 94 ILE A N 1
ATOM 720 C CA . ILE A 1 94 ? -2.907 1.824 6.290 1.00 80.25 94 ILE A CA 1
ATOM 721 C C . ILE A 1 94 ? -4.142 2.268 5.501 1.00 80.25 94 ILE A C 1
ATOM 723 O O . ILE A 1 94 ? -4.339 1.829 4.379 1.00 80.25 94 ILE A O 1
ATOM 727 N N . PHE A 1 95 ? -4.946 3.166 6.068 1.00 83.94 95 PHE A N 1
ATOM 728 C CA . PHE A 1 95 ? -6.111 3.767 5.423 1.00 83.94 95 PHE A CA 1
ATOM 729 C C . PHE A 1 95 ? -6.421 5.121 6.059 1.00 83.94 95 PHE A C 1
ATOM 731 O O . PHE A 1 95 ? -6.030 5.401 7.201 1.00 83.94 95 PHE A O 1
ATOM 738 N N . ARG A 1 96 ? -7.159 5.961 5.329 1.00 85.25 96 ARG A N 1
ATOM 739 C CA . ARG A 1 96 ? -7.739 7.191 5.878 1.00 85.25 96 ARG A CA 1
ATOM 740 C C . ARG A 1 96 ? -8.876 6.806 6.828 1.00 85.25 96 ARG A C 1
ATOM 742 O O . ARG A 1 96 ? -9.793 6.075 6.443 1.00 85.25 96 ARG A O 1
ATOM 749 N N . LEU A 1 97 ? -8.785 7.254 8.083 1.00 83.69 97 LEU A N 1
ATOM 750 C CA . LEU A 1 97 ? -9.774 6.919 9.115 1.00 83.69 97 LEU A CA 1
ATOM 751 C C . LEU A 1 97 ? -11.119 7.611 8.853 1.00 83.69 97 LEU A C 1
ATOM 753 O O . LEU A 1 97 ? -12.166 7.008 9.074 1.00 83.69 97 LEU A O 1
ATOM 757 N N . ASP A 1 98 ? -11.060 8.834 8.323 1.00 81.75 98 ASP A N 1
ATOM 758 C CA . ASP A 1 98 ? -12.210 9.639 7.925 1.00 81.75 98 ASP A CA 1
ATOM 759 C C . ASP A 1 98 ? -12.084 9.974 6.428 1.00 81.75 98 ASP A C 1
ATOM 761 O O . ASP A 1 98 ? -11.371 10.914 6.062 1.00 81.75 98 ASP A O 1
ATOM 765 N N . PRO A 1 99 ? -12.708 9.191 5.531 1.00 62.44 99 PRO A N 1
ATOM 766 C CA . PRO A 1 99 ? -12.710 9.486 4.101 1.00 62.44 99 PRO A CA 1
ATOM 767 C C . PRO A 1 99 ? -13.542 10.757 3.850 1.00 62.44 99 PRO A C 1
ATOM 769 O O . PRO A 1 99 ? -14.763 10.715 3.745 1.00 62.44 99 PRO A O 1
ATOM 772 N N . GLY A 1 100 ? -12.878 11.917 3.849 1.00 54.25 100 GLY A N 1
ATOM 773 C CA . GLY A 1 100 ? -13.506 13.231 3.664 1.00 54.25 100 GLY A CA 1
ATOM 774 C C . GLY A 1 100 ? -12.675 14.424 4.150 1.00 54.25 100 GLY A C 1
ATOM 775 O O . GLY A 1 100 ? -12.941 15.556 3.748 1.00 54.25 100 GLY A O 1
ATOM 776 N N . THR A 1 101 ? -11.649 14.208 4.976 1.00 49.44 101 THR A N 1
ATOM 777 C CA . THR A 1 101 ? -10.702 15.258 5.378 1.00 49.44 101 THR A CA 1
ATOM 778 C C . THR A 1 101 ? -9.539 15.355 4.382 1.00 49.44 101 THR A C 1
ATOM 780 O O . THR A 1 101 ? -8.923 14.356 4.015 1.00 49.44 101 THR A O 1
ATOM 783 N N . ALA A 1 102 ? -9.280 16.572 3.891 1.00 40.25 102 ALA A N 1
ATOM 784 C CA . ALA A 1 102 ? -8.243 16.875 2.902 1.00 40.25 102 ALA A CA 1
ATOM 785 C C . ALA A 1 102 ? -6.811 16.541 3.388 1.00 40.25 102 ALA A C 1
ATOM 787 O O . ALA A 1 102 ? -6.580 16.344 4.579 1.00 40.25 102 ALA A O 1
ATOM 788 N N . SER A 1 103 ? -5.886 16.475 2.420 1.00 41.66 103 SER A N 1
ATOM 789 C CA . SER A 1 103 ? -4.521 15.917 2.429 1.00 41.66 103 SER A CA 1
ATOM 790 C C . SER A 1 103 ? -3.653 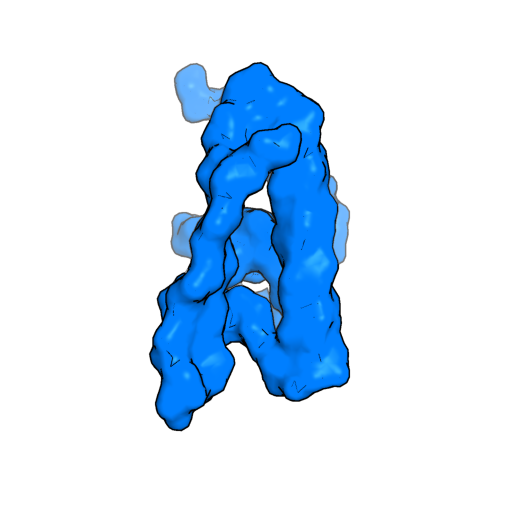16.084 3.690 1.00 41.66 103 SER A C 1
ATOM 792 O O . SER A 1 103 ? -3.750 17.026 4.471 1.00 41.66 103 SER A O 1
ATOM 794 N N . ILE A 1 104 ? -2.707 15.145 3.795 1.00 46.31 104 ILE A N 1
ATOM 795 C CA . ILE A 1 104 ? -1.613 14.955 4.767 1.00 46.31 104 ILE A CA 1
ATOM 796 C C . ILE A 1 104 ? -0.656 16.150 4.999 1.00 46.31 104 ILE A C 1
ATOM 798 O O . ILE A 1 104 ? 0.343 15.995 5.700 1.00 46.31 104 ILE A O 1
ATOM 802 N N . ASP A 1 105 ? -0.945 17.346 4.486 1.00 41.00 105 ASP A N 1
ATOM 803 C CA . ASP A 1 105 ? -0.072 18.525 4.615 1.00 41.00 105 ASP A CA 1
ATOM 804 C C . ASP A 1 105 ? -0.055 19.136 6.030 1.00 41.00 105 ASP A C 1
ATOM 806 O O . ASP A 1 105 ? 0.734 20.032 6.326 1.00 41.00 105 ASP A O 1
ATOM 810 N N . SER A 1 106 ? -0.890 18.651 6.952 1.00 39.25 106 SER A N 1
ATOM 811 C CA . SER A 1 106 ? -1.004 19.217 8.303 1.00 39.25 106 SER A CA 1
ATOM 812 C C . SER A 1 106 ? 0.072 18.751 9.296 1.00 39.25 106 SER A C 1
ATOM 814 O O . SER A 1 106 ? 0.174 19.330 10.380 1.00 39.25 106 SER A O 1
ATOM 816 N N . PHE A 1 107 ? 0.907 17.758 8.954 1.00 42.22 107 PHE A N 1
ATOM 817 C CA . PHE A 1 107 ? 1.920 17.219 9.880 1.00 42.22 107 PHE A CA 1
ATOM 818 C C . PHE A 1 107 ? 3.328 17.826 9.717 1.00 42.22 107 PHE A C 1
ATOM 820 O O . PHE A 1 107 ? 4.147 17.712 10.625 1.00 42.22 107 PHE A O 1
ATOM 827 N N . ALA A 1 108 ? 3.615 18.527 8.615 1.00 38.03 108 ALA A N 1
ATOM 828 C CA . ALA A 1 108 ? 4.943 19.097 8.340 1.00 38.03 108 ALA A CA 1
ATOM 829 C C . ALA A 1 108 ? 5.255 20.410 9.101 1.00 38.03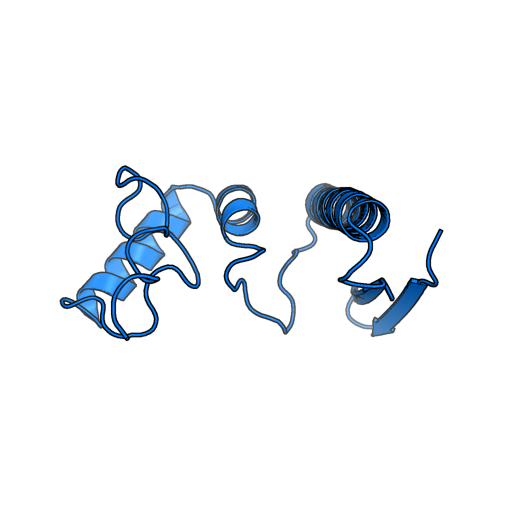 108 ALA A C 1
ATOM 831 O O . ALA A 1 108 ? 6.322 20.989 8.919 1.00 38.03 108 ALA A O 1
ATOM 832 N N . GLY A 1 109 ? 4.343 20.900 9.949 1.00 32.56 109 GLY A N 1
ATOM 833 C CA . GLY A 1 109 ? 4.413 22.242 10.546 1.00 32.56 109 GLY A CA 1
ATOM 834 C C . GLY A 1 109 ? 4.784 22.329 12.030 1.00 32.56 109 GLY A C 1
ATOM 835 O O . GLY A 1 109 ? 4.554 23.377 12.631 1.00 32.56 109 GLY A O 1
ATOM 836 N N . ARG A 1 110 ? 5.293 21.267 12.666 1.00 35.91 110 ARG A N 1
ATOM 837 C CA . ARG A 1 110 ? 5.720 21.317 14.079 1.00 35.91 110 ARG A CA 1
ATOM 838 C C . ARG A 1 110 ? 7.127 20.747 14.262 1.00 35.91 110 ARG A C 1
ATOM 840 O O . ARG A 1 110 ? 7.288 19.602 14.674 1.00 35.91 110 ARG A O 1
ATOM 847 N N . SER A 1 111 ? 8.119 21.583 13.967 1.00 37.22 111 SER A N 1
ATOM 848 C CA . SER A 1 111 ? 9.466 21.542 14.553 1.00 37.22 111 SER A CA 1
ATOM 849 C C . SER A 1 111 ? 9.705 22.834 15.316 1.00 37.22 111 SER A C 1
ATOM 851 O O . SER A 1 111 ? 9.411 23.887 14.703 1.00 37.22 111 SER A O 1
#